Protein AF-A0A146L406-F1 (afdb_monomer)

Structure (mmCIF, N/CA/C/O backbone):
data_AF-A0A146L406-F1
#
_entry.id   AF-A0A146L406-F1
#
loop_
_atom_site.group_PDB
_atom_site.id
_atom_site.type_symbol
_atom_site.label_atom_id
_atom_site.label_alt_id
_atom_site.label_comp_id
_atom_site.label_asym_id
_atom_site.label_entity_id
_atom_site.label_seq_id
_atom_site.pdbx_PDB_ins_code
_atom_site.Cartn_x
_atom_site.Cartn_y
_atom_site.Cartn_z
_atom_site.occupancy
_atom_site.B_iso_or_equiv
_atom_site.auth_seq_id
_atom_site.auth_comp_id
_atom_site.auth_asym_id
_atom_site.auth_atom_id
_atom_site.pdbx_PDB_model_num
ATOM 1 N N . PRO A 1 1 ? 4.832 7.691 20.748 1.00 42.03 1 PRO A N 1
ATOM 2 C CA . PRO A 1 1 ? 4.724 6.222 20.934 1.00 42.03 1 PRO A CA 1
ATOM 3 C C . PRO A 1 1 ? 4.241 5.886 22.355 1.00 42.03 1 PRO A C 1
ATOM 5 O O . PRO A 1 1 ? 4.445 6.715 23.241 1.00 42.03 1 PRO A O 1
ATOM 8 N N . PRO A 1 2 ? 3.633 4.709 22.589 1.00 48.78 2 PRO A N 1
ATOM 9 C CA . PRO A 1 2 ? 2.709 4.491 23.714 1.00 48.78 2 PRO A CA 1
ATOM 10 C C . PRO A 1 2 ? 3.362 4.454 25.105 1.00 48.78 2 PRO A C 1
ATOM 12 O O . PRO A 1 2 ? 2.672 4.413 26.110 1.00 48.78 2 PRO A O 1
ATOM 15 N N . LEU A 1 3 ? 4.696 4.490 25.182 1.00 50.34 3 LEU A N 1
ATOM 16 C CA . LEU A 1 3 ? 5.464 4.405 26.433 1.00 50.34 3 LEU A CA 1
ATOM 17 C C . LEU A 1 3 ? 6.593 5.452 26.515 1.00 50.34 3 LEU A C 1
ATOM 19 O O . LEU A 1 3 ? 7.542 5.302 27.282 1.00 50.34 3 LEU A O 1
ATOM 23 N N . LYS A 1 4 ? 6.547 6.512 25.694 1.00 51.06 4 LYS A N 1
ATOM 24 C CA . LYS A 1 4 ? 7.646 7.489 25.573 1.00 51.06 4 LYS A CA 1
ATOM 25 C C . LYS A 1 4 ? 7.157 8.886 25.954 1.00 51.06 4 LYS A C 1
ATOM 27 O O . LYS A 1 4 ? 6.167 9.354 25.401 1.00 51.06 4 LYS A O 1
ATOM 32 N N . ARG A 1 5 ? 7.884 9.563 26.858 1.00 61.34 5 ARG A N 1
ATOM 33 C CA . ARG A 1 5 ? 7.692 10.995 27.178 1.00 61.34 5 ARG A CA 1
ATOM 34 C C . ARG A 1 5 ? 7.621 11.820 25.887 1.00 61.34 5 ARG A C 1
ATOM 36 O O . ARG A 1 5 ? 8.356 11.510 24.946 1.00 61.34 5 ARG A O 1
ATOM 43 N N . SER A 1 6 ? 6.772 12.851 25.855 1.00 56.81 6 SER A N 1
ATOM 44 C CA . SER A 1 6 ? 6.699 13.787 24.729 1.00 56.81 6 SER A CA 1
ATOM 45 C C . SER A 1 6 ? 8.093 14.357 24.451 1.00 56.81 6 SER A C 1
ATOM 47 O O . SER A 1 6 ? 8.805 14.799 25.352 1.00 56.81 6 SER A O 1
ATOM 49 N N . ARG A 1 7 ? 8.527 14.244 23.199 1.00 67.50 7 ARG A N 1
ATOM 50 C CA . ARG A 1 7 ? 9.813 14.739 22.705 1.00 67.50 7 ARG A CA 1
ATOM 51 C C . ARG A 1 7 ? 9.537 15.643 21.521 1.00 67.50 7 ARG A C 1
ATOM 53 O O . ARG A 1 7 ? 8.529 15.462 20.838 1.00 67.50 7 ARG A O 1
ATOM 60 N N . ASP A 1 8 ? 10.454 16.563 21.255 1.00 78.81 8 ASP A N 1
ATOM 61 C CA . ASP A 1 8 ? 10.399 17.367 20.040 1.00 78.81 8 ASP A CA 1
ATOM 62 C C . ASP A 1 8 ? 10.345 16.473 18.802 1.00 78.81 8 ASP A C 1
ATOM 64 O O . ASP A 1 8 ? 11.068 15.479 18.703 1.00 78.81 8 ASP A O 1
ATOM 68 N N . ILE A 1 9 ? 9.544 16.869 17.810 1.00 77.81 9 ILE A N 1
ATOM 69 C CA . ILE A 1 9 ? 9.365 16.121 16.556 1.00 77.81 9 ILE A CA 1
ATOM 70 C C . ILE A 1 9 ? 10.695 15.845 15.837 1.00 77.81 9 ILE A C 1
ATOM 72 O O . ILE A 1 9 ? 10.861 14.834 15.154 1.00 77.81 9 ILE A O 1
ATOM 76 N N . LYS A 1 10 ? 11.691 16.715 16.049 1.00 81.12 10 LYS A N 1
ATOM 77 C CA . LYS A 1 10 ? 13.053 16.568 15.523 1.00 81.12 10 LYS A CA 1
ATOM 78 C C . LYS A 1 10 ? 13.769 15.329 16.076 1.00 81.12 10 LYS A C 1
ATOM 80 O O . LYS A 1 10 ? 14.562 14.737 15.350 1.00 81.12 10 LYS A O 1
ATOM 85 N N . GLN A 1 11 ? 13.455 14.913 17.304 1.00 84.25 11 GLN A N 1
ATOM 86 C CA . GLN A 1 11 ? 14.075 13.788 18.015 1.00 84.25 11 GLN A CA 1
ATOM 87 C C . GLN A 1 11 ? 13.411 12.427 17.740 1.00 84.25 11 GLN A C 1
ATOM 89 O O . GLN A 1 11 ? 13.848 11.413 18.289 1.00 84.25 11 GLN A O 1
ATOM 94 N N . LEU A 1 12 ? 12.345 12.390 16.936 1.00 84.69 12 LEU A N 1
ATOM 95 C CA . LEU A 1 12 ? 11.681 11.144 16.550 1.00 84.69 12 LEU A CA 1
ATOM 96 C C . LEU A 1 12 ? 12.496 10.376 15.501 1.00 84.69 12 LEU A C 1
ATOM 98 O O . LEU A 1 12 ? 13.158 10.981 14.647 1.00 84.69 12 LEU A O 1
ATOM 102 N N . SER A 1 13 ? 12.418 9.043 15.545 1.00 88.69 13 SER A N 1
ATOM 103 C CA . SER A 1 13 ? 13.005 8.184 14.510 1.00 88.69 13 SER A CA 1
ATOM 104 C C . SER A 1 13 ? 12.306 8.387 13.159 1.00 88.69 13 SER A C 1
ATOM 106 O O . SER A 1 13 ? 11.186 8.897 13.100 1.00 88.69 13 SER A O 1
ATOM 108 N N . GLY A 1 14 ? 12.953 7.976 12.062 1.00 89.25 14 GLY A N 1
ATOM 109 C CA . GLY A 1 14 ? 12.340 8.023 10.728 1.00 89.25 14 GLY A CA 1
ATOM 110 C C . GLY A 1 14 ? 10.986 7.307 10.699 1.00 89.25 14 GLY A C 1
ATOM 111 O O . GLY A 1 14 ? 9.990 7.901 10.299 1.00 89.25 14 GLY A O 1
ATOM 112 N N . GLY A 1 15 ? 10.924 6.083 11.233 1.00 90.25 15 GLY A N 1
ATOM 113 C CA . GLY A 1 15 ? 9.679 5.320 11.295 1.00 90.25 15 GLY A CA 1
ATOM 114 C C . GLY A 1 15 ? 8.614 5.925 12.217 1.00 90.25 15 GLY A C 1
ATOM 115 O O . GLY A 1 15 ? 7.436 5.902 11.875 1.00 90.25 15 GLY A O 1
ATOM 116 N N . GLU A 1 16 ? 9.003 6.533 13.348 1.00 90.19 16 GLU A N 1
ATOM 117 C CA . GLU A 1 16 ? 8.067 7.258 14.227 1.00 90.19 16 GLU A CA 1
ATOM 118 C C . GLU A 1 16 ? 7.439 8.461 13.501 1.00 90.19 16 GLU A C 1
ATOM 120 O O . GLU A 1 16 ? 6.239 8.698 13.636 1.00 90.19 16 GLU A O 1
ATOM 125 N N . LYS A 1 17 ? 8.228 9.199 12.707 1.00 90.69 17 LYS A N 1
ATOM 126 C CA . LYS A 1 17 ? 7.737 10.324 11.893 1.00 90.69 17 LYS A CA 1
ATOM 127 C C . LYS A 1 17 ? 6.766 9.851 10.816 1.00 90.69 17 LYS A C 1
ATOM 129 O O . LYS A 1 17 ? 5.710 10.456 10.656 1.00 90.69 17 LYS A O 1
ATOM 134 N N . THR A 1 18 ? 7.085 8.758 10.127 1.00 92.56 18 THR A N 1
ATOM 135 C CA . THR A 1 18 ? 6.213 8.185 9.094 1.00 92.56 18 THR A CA 1
ATOM 136 C C . THR A 1 18 ? 4.899 7.675 9.668 1.00 92.56 18 THR A C 1
ATOM 138 O O . THR A 1 18 ? 3.844 7.991 9.130 1.00 92.56 18 THR A O 1
ATOM 141 N N . LEU A 1 19 ? 4.928 6.962 10.798 1.00 90.62 19 LEU A N 1
ATOM 142 C CA . LEU A 1 19 ? 3.709 6.517 11.480 1.00 90.62 19 LEU A CA 1
ATOM 143 C C . LEU A 1 19 ? 2.840 7.696 11.936 1.00 90.62 19 LEU A C 1
ATOM 145 O O . LEU A 1 19 ? 1.625 7.658 11.764 1.00 90.62 19 LEU A O 1
ATOM 149 N N . ALA A 1 20 ? 3.451 8.754 12.478 1.00 90.56 20 ALA A N 1
ATOM 150 C CA . ALA A 1 20 ? 2.724 9.961 12.866 1.00 90.56 20 ALA A CA 1
ATOM 151 C C . ALA A 1 20 ? 2.092 10.668 11.654 1.00 90.56 20 ALA A C 1
ATOM 153 O O . ALA A 1 20 ? 0.944 11.101 11.730 1.00 90.56 20 ALA A O 1
ATOM 154 N N . ALA A 1 21 ? 2.809 10.747 10.529 1.00 91.38 21 ALA A N 1
ATOM 155 C CA . ALA A 1 21 ? 2.294 11.325 9.291 1.00 91.38 21 ALA A CA 1
ATOM 156 C C . ALA A 1 21 ? 1.133 10.504 8.708 1.00 91.38 21 ALA A C 1
ATOM 158 O O . ALA A 1 21 ? 0.109 11.077 8.352 1.00 91.38 21 ALA A O 1
ATOM 159 N N . LEU A 1 22 ? 1.252 9.172 8.670 1.00 90.12 22 LEU A N 1
ATOM 160 C CA . LEU A 1 22 ? 0.178 8.282 8.218 1.00 90.12 22 LEU A CA 1
ATOM 161 C C . LEU A 1 22 ? -1.071 8.416 9.095 1.00 90.12 22 LEU A C 1
ATOM 163 O O . LEU A 1 22 ? -2.168 8.591 8.572 1.00 90.12 22 LEU A O 1
ATOM 167 N N . ALA A 1 23 ? -0.906 8.416 10.421 1.00 89.19 23 ALA A N 1
ATOM 168 C CA . ALA A 1 23 ? -2.014 8.632 11.351 1.00 89.19 23 ALA A CA 1
ATOM 169 C C . ALA A 1 23 ? -2.699 9.989 11.121 1.00 89.19 23 ALA A C 1
ATOM 171 O O . ALA A 1 23 ? -3.925 10.085 11.148 1.00 89.19 23 ALA A O 1
ATOM 172 N N . PHE A 1 24 ? -1.918 11.034 10.844 1.00 88.56 24 PHE A N 1
ATOM 173 C CA . PHE A 1 24 ? -2.446 12.356 10.532 1.00 88.56 24 PHE A CA 1
ATOM 174 C C . PHE A 1 24 ? -3.210 12.387 9.198 1.00 88.56 24 PHE A C 1
ATOM 176 O O . PHE A 1 24 ? -4.316 12.921 9.148 1.00 88.56 24 PHE A O 1
ATOM 183 N N . ILE A 1 25 ? -2.680 11.756 8.144 1.00 87.44 25 ILE A N 1
ATOM 184 C CA . ILE A 1 25 ? -3.358 11.621 6.843 1.00 87.44 25 ILE A CA 1
ATOM 185 C C . ILE A 1 25 ? -4.698 10.894 7.011 1.00 87.44 25 ILE A C 1
ATOM 187 O O . ILE A 1 25 ? -5.715 11.363 6.503 1.00 87.44 25 ILE A O 1
ATOM 191 N N . PHE A 1 26 ? -4.730 9.790 7.765 1.00 83.88 26 PHE A N 1
ATOM 192 C CA . PHE A 1 26 ? -5.964 9.038 8.017 1.00 83.88 26 PHE A CA 1
ATOM 193 C C . PHE A 1 26 ? -6.973 9.810 8.874 1.00 83.88 26 PHE A C 1
ATOM 195 O O . PHE A 1 26 ? -8.180 9.700 8.650 1.00 83.88 26 PHE A O 1
ATOM 202 N N . SER A 1 27 ? -6.498 10.636 9.808 1.00 84.75 27 SER A N 1
ATOM 203 C CA . SER A 1 27 ? -7.346 11.542 10.588 1.00 84.75 27 SER A CA 1
ATOM 204 C C . SER A 1 27 ? -8.009 12.602 9.701 1.00 84.75 27 SER A C 1
ATOM 206 O O . SER A 1 27 ? -9.226 12.771 9.751 1.00 84.75 27 SER A O 1
ATOM 208 N N . ILE A 1 28 ? -7.248 13.240 8.802 1.00 81.94 28 ILE A N 1
ATOM 209 C CA . ILE A 1 28 ? -7.798 14.203 7.830 1.00 81.94 28 ILE A CA 1
ATOM 210 C C . ILE A 1 28 ? -8.798 13.525 6.894 1.00 81.94 28 ILE A C 1
ATOM 212 O O . ILE A 1 28 ? -9.888 14.048 6.669 1.00 81.94 28 ILE A O 1
ATOM 216 N N . HIS A 1 29 ? -8.450 12.348 6.376 1.00 78.81 29 HIS A N 1
ATOM 217 C CA . HIS A 1 29 ? -9.332 11.577 5.506 1.00 78.81 29 HIS A CA 1
ATOM 218 C C . HIS A 1 29 ? -10.653 11.194 6.205 1.00 78.81 29 HIS A C 1
ATOM 220 O O . HIS A 1 29 ? -11.689 11.085 5.559 1.00 78.81 29 HIS A O 1
ATOM 226 N N . SER A 1 30 ? -10.647 11.033 7.532 1.00 74.75 30 SER A N 1
ATOM 227 C CA . SER A 1 30 ? -11.871 10.771 8.303 1.00 74.75 30 SER A CA 1
ATOM 228 C C . SER A 1 30 ? -12.78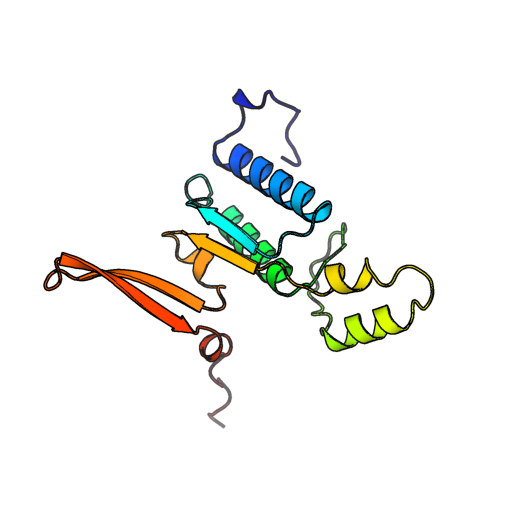8 11.995 8.410 1.00 74.75 30 SER A C 1
ATOM 230 O O . SER A 1 30 ? -13.981 11.833 8.640 1.00 74.75 30 SER A O 1
ATOM 232 N N . TYR A 1 31 ? -12.256 13.208 8.234 1.00 77.69 31 TYR A N 1
ATOM 233 C CA . TYR A 1 31 ? -13.043 14.444 8.194 1.00 77.69 31 TYR A CA 1
ATOM 234 C C . TYR A 1 31 ? -13.536 14.775 6.776 1.00 77.69 31 TYR A C 1
ATOM 236 O O . TYR A 1 31 ? -14.674 15.201 6.595 1.00 77.69 31 TYR A O 1
ATOM 244 N N . HIS A 1 32 ? -12.703 14.531 5.760 1.00 76.00 32 HIS A N 1
ATOM 245 C CA . HIS A 1 32 ? -13.075 14.649 4.351 1.00 76.00 32 HIS A CA 1
ATOM 246 C C . HIS A 1 32 ? -12.788 13.344 3.613 1.00 76.00 32 HIS A C 1
ATOM 248 O O . HIS A 1 32 ? -11.637 13.050 3.283 1.00 76.00 32 HIS A O 1
ATOM 254 N N . ALA A 1 33 ? -13.852 12.593 3.318 1.00 71.81 33 ALA A N 1
ATOM 255 C CA . ALA A 1 33 ? -13.764 11.330 2.600 1.00 71.81 33 ALA A CA 1
ATOM 256 C C . ALA A 1 33 ? -13.202 11.551 1.185 1.00 71.81 33 ALA A C 1
ATOM 258 O O . ALA A 1 33 ? -13.871 12.091 0.303 1.00 71.81 33 ALA A O 1
ATOM 259 N N . THR A 1 34 ? -11.953 11.139 0.969 1.00 79.31 34 THR A N 1
ATOM 260 C CA . THR A 1 34 ? -11.335 11.100 -0.361 1.00 79.31 34 THR A CA 1
ATOM 261 C C . THR A 1 34 ? -11.560 9.730 -1.000 1.00 79.31 34 THR A C 1
ATOM 263 O O . THR A 1 34 ? -11.415 8.716 -0.324 1.00 79.31 34 THR A O 1
ATOM 266 N N . PRO A 1 35 ? -11.864 9.645 -2.303 1.00 80.62 35 PRO A N 1
ATOM 267 C CA . PRO A 1 35 ? -12.157 8.360 -2.941 1.00 80.62 35 PRO A CA 1
ATOM 268 C C . PRO A 1 35 ? -10.947 7.411 -2.980 1.00 80.62 35 PRO A C 1
ATOM 270 O O . PRO A 1 35 ? -11.117 6.195 -2.952 1.00 80.62 35 PRO A O 1
ATOM 273 N N . PHE A 1 36 ? -9.724 7.949 -3.019 1.00 88.38 36 PHE A N 1
ATOM 274 C CA . PHE A 1 36 ? -8.492 7.164 -2.988 1.00 88.38 36 PHE A CA 1
ATOM 275 C C . PHE A 1 36 ? -7.351 7.916 -2.295 1.00 88.38 36 PHE A C 1
ATOM 277 O O . PHE A 1 36 ? -7.395 9.140 -2.138 1.00 88.38 36 PHE A O 1
ATOM 284 N N . VAL A 1 37 ? -6.320 7.175 -1.889 1.00 90.38 37 VAL A N 1
ATOM 285 C CA . VAL A 1 37 ? -5.056 7.691 -1.348 1.00 90.38 37 VAL A CA 1
ATOM 286 C C . VAL A 1 37 ? -3.889 7.011 -2.061 1.00 90.38 37 VAL A C 1
ATOM 288 O O . VAL A 1 37 ? -3.901 5.797 -2.268 1.00 90.38 37 VAL A O 1
ATOM 291 N N . ILE A 1 38 ? -2.871 7.799 -2.416 1.00 93.06 38 ILE A N 1
ATOM 292 C CA . ILE A 1 38 ? -1.621 7.317 -3.013 1.00 93.06 38 ILE A CA 1
ATOM 293 C C . ILE A 1 38 ? -0.507 7.438 -1.974 1.00 93.06 38 ILE A C 1
ATOM 295 O O . ILE A 1 38 ? -0.313 8.511 -1.404 1.00 93.06 38 ILE A O 1
ATOM 299 N N . LEU A 1 39 ? 0.212 6.345 -1.728 1.00 93.06 39 LEU A N 1
ATOM 300 C CA . LEU A 1 39 ? 1.308 6.265 -0.765 1.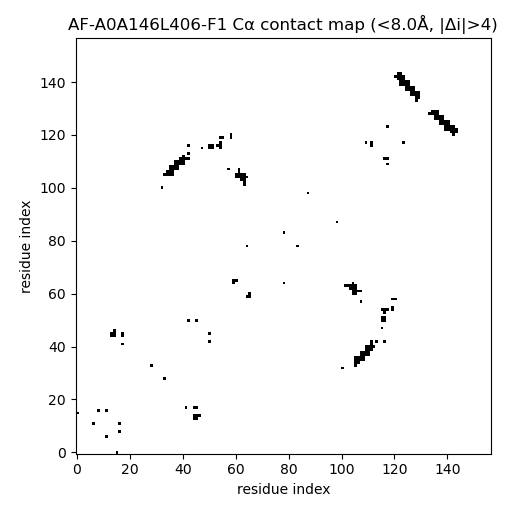00 93.06 39 LEU A CA 1
ATOM 301 C C . LEU A 1 39 ? 2.578 5.802 -1.482 1.00 93.06 39 LEU A C 1
ATOM 303 O O . LEU A 1 39 ? 2.606 4.702 -2.033 1.00 93.06 39 LEU A O 1
ATOM 307 N N . ASP A 1 40 ? 3.613 6.637 -1.458 1.00 93.50 40 ASP A N 1
ATOM 308 C CA . ASP A 1 40 ? 4.899 6.377 -2.110 1.00 93.50 40 ASP A CA 1
ATOM 309 C C . ASP A 1 40 ? 5.989 6.101 -1.069 1.00 93.50 40 ASP A C 1
ATOM 311 O O . ASP A 1 40 ? 6.143 6.875 -0.122 1.00 93.50 40 ASP A O 1
ATOM 315 N N . GLU A 1 41 ? 6.684 4.970 -1.207 1.00 92.00 41 GLU A N 1
ATOM 316 C CA . GLU A 1 41 ? 7.808 4.518 -0.365 1.00 92.00 41 GLU A CA 1
ATOM 317 C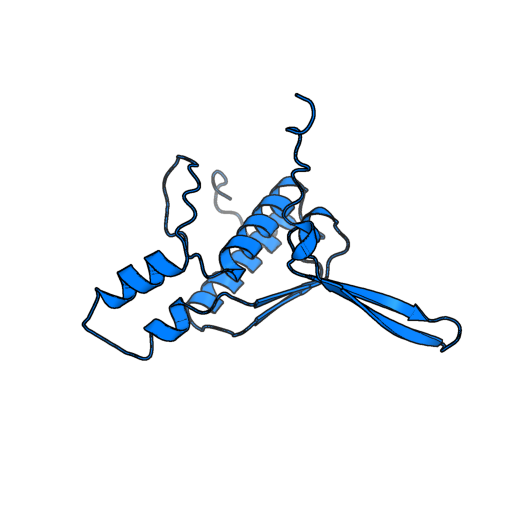 C . GLU A 1 41 ? 7.605 4.676 1.158 1.00 92.00 41 GLU A C 1
ATOM 319 O O . GLU A 1 41 ? 8.550 4.852 1.936 1.00 92.00 41 GLU A O 1
ATOM 324 N N . ILE A 1 42 ? 6.359 4.579 1.634 1.00 91.06 42 ILE A N 1
ATOM 325 C CA . ILE A 1 42 ? 6.028 4.749 3.059 1.00 91.06 42 ILE A CA 1
ATOM 326 C C . ILE A 1 42 ? 6.686 3.695 3.956 1.00 91.06 42 ILE A C 1
ATOM 328 O O . ILE A 1 42 ? 6.787 3.856 5.170 1.00 91.06 42 ILE A O 1
ATOM 332 N N . ASP A 1 43 ? 7.132 2.598 3.364 1.00 91.38 43 ASP A N 1
ATOM 333 C CA . ASP A 1 43 ? 7.779 1.478 4.011 1.00 91.38 43 ASP A CA 1
ATOM 334 C C . ASP A 1 43 ? 9.290 1.658 4.163 1.00 91.38 43 ASP A C 1
ATOM 336 O O . ASP A 1 43 ? 9.884 0.952 4.980 1.00 91.38 43 ASP A O 1
ATOM 340 N N . ALA A 1 44 ? 9.927 2.595 3.450 1.00 91.88 44 ALA A N 1
ATOM 341 C CA . ALA A 1 44 ? 11.375 2.807 3.502 1.00 91.88 44 ALA A CA 1
ATOM 342 C C . ALA A 1 44 ? 11.927 2.994 4.937 1.00 91.88 44 ALA A C 1
ATOM 344 O O . ALA A 1 44 ? 12.872 2.284 5.297 1.00 91.88 44 ALA A O 1
ATOM 345 N N . PRO A 1 45 ? 11.335 3.840 5.808 1.00 91.06 45 PRO A N 1
ATOM 346 C CA . PRO A 1 45 ? 11.833 4.059 7.168 1.00 91.06 45 PRO A CA 1
ATOM 347 C C . PRO A 1 45 ? 11.258 3.086 8.215 1.00 91.06 45 PRO A C 1
ATOM 349 O O . PRO A 1 45 ? 11.495 3.274 9.413 1.00 91.06 45 PRO A O 1
ATOM 352 N N . LEU A 1 46 ? 10.484 2.080 7.794 1.00 91.44 46 LEU A N 1
ATOM 353 C CA . LEU A 1 46 ? 9.776 1.156 8.678 1.00 91.44 46 LEU A CA 1
ATOM 354 C C . LEU A 1 46 ? 10.445 -0.221 8.756 1.00 91.44 46 LEU A C 1
ATOM 356 O O . LEU A 1 46 ? 10.996 -0.744 7.781 1.00 91.44 46 LEU A O 1
ATOM 360 N N . ASP A 1 47 ? 10.356 -0.827 9.937 1.00 91.94 47 ASP A N 1
ATOM 361 C CA . ASP A 1 47 ? 10.751 -2.208 10.200 1.00 91.94 47 ASP A CA 1
ATOM 362 C C . ASP A 1 47 ? 9.639 -3.198 9.805 1.00 91.94 47 ASP A C 1
ATOM 364 O O . ASP A 1 47 ? 8.485 -2.827 9.580 1.00 91.94 47 ASP A O 1
ATOM 368 N N . ARG A 1 48 ? 9.983 -4.491 9.727 1.00 89.94 48 ARG A N 1
ATOM 369 C CA . ARG A 1 48 ? 9.052 -5.555 9.301 1.00 89.94 48 ARG A CA 1
ATOM 370 C C . ARG A 1 48 ? 7.759 -5.575 10.123 1.00 89.94 48 ARG A C 1
ATOM 372 O O . ARG A 1 48 ? 6.682 -5.740 9.556 1.00 89.94 48 ARG A O 1
ATOM 379 N N . THR A 1 49 ? 7.861 -5.371 11.436 1.00 90.69 49 THR A N 1
ATOM 380 C CA . THR A 1 49 ? 6.713 -5.379 12.352 1.00 90.69 49 THR A CA 1
ATOM 381 C C . THR A 1 49 ? 5.742 -4.238 12.055 1.00 90.69 49 THR A C 1
ATOM 383 O O . THR A 1 49 ? 4.539 -4.475 11.959 1.00 90.69 49 THR A O 1
ATOM 386 N N . ASN A 1 50 ? 6.230 -3.003 11.877 1.00 90.25 50 ASN A N 1
ATOM 387 C CA . ASN A 1 50 ? 5.340 -1.880 11.576 1.00 90.25 50 ASN A CA 1
ATOM 388 C C . ASN A 1 50 ? 4.795 -1.935 10.143 1.00 90.25 50 ASN A C 1
ATOM 390 O O . ASN A 1 50 ? 3.648 -1.550 9.936 1.00 90.25 50 ASN A O 1
ATOM 394 N N . ILE A 1 51 ? 5.553 -2.474 9.180 1.00 91.38 51 ILE A N 1
ATOM 395 C CA . ILE A 1 51 ? 5.048 -2.732 7.821 1.00 91.38 51 ILE A CA 1
ATOM 396 C C . ILE A 1 51 ? 3.865 -3.699 7.864 1.00 91.38 51 ILE A C 1
ATOM 398 O O . ILE A 1 51 ? 2.827 -3.399 7.287 1.00 91.38 51 ILE A O 1
ATOM 402 N N . SER A 1 52 ? 3.984 -4.815 8.591 1.00 89.56 52 SER A N 1
ATOM 403 C CA . SER A 1 52 ? 2.886 -5.778 8.740 1.00 89.56 52 SER A CA 1
ATOM 404 C C . SER A 1 52 ? 1.646 -5.136 9.371 1.00 89.56 52 SER A C 1
ATOM 406 O O . SER A 1 52 ? 0.544 -5.321 8.863 1.00 89.56 52 SER A O 1
ATOM 408 N N . ARG A 1 53 ? 1.818 -4.308 10.412 1.00 89.00 53 ARG A N 1
ATOM 409 C CA . ARG A 1 53 ? 0.704 -3.575 11.040 1.00 89.00 53 ARG A CA 1
ATOM 410 C C . ARG A 1 53 ? 0.007 -2.620 10.072 1.00 89.00 53 ARG A C 1
ATOM 412 O O . ARG A 1 53 ? -1.219 -2.572 10.046 1.00 89.00 53 ARG A O 1
ATOM 419 N N . ILE A 1 54 ? 0.771 -1.872 9.276 1.00 90.19 54 ILE A N 1
ATOM 420 C CA . ILE A 1 54 ? 0.211 -0.955 8.275 1.00 90.19 54 ILE A CA 1
ATOM 421 C C . ILE A 1 54 ? -0.474 -1.731 7.150 1.00 90.19 54 ILE A C 1
ATOM 423 O O . ILE A 1 54 ? -1.570 -1.350 6.755 1.00 90.19 54 ILE A O 1
ATOM 427 N N . ALA A 1 55 ? 0.117 -2.826 6.668 1.00 89.81 55 ALA A N 1
ATOM 428 C CA . ALA A 1 55 ? -0.487 -3.676 5.644 1.00 89.81 55 ALA A CA 1
ATOM 429 C C . ALA A 1 55 ? -1.851 -4.218 6.104 1.00 89.81 55 ALA A C 1
ATOM 431 O O . ALA A 1 55 ? -2.840 -4.111 5.376 1.00 89.81 55 ALA A O 1
ATOM 432 N N . SER A 1 56 ? -1.935 -4.714 7.345 1.00 87.88 56 SER A N 1
ATOM 433 C CA . SER A 1 56 ? -3.200 -5.131 7.959 1.00 87.88 56 SER A CA 1
ATOM 434 C C . SER A 1 56 ? -4.193 -3.973 8.071 1.00 87.88 56 SER A C 1
ATOM 436 O O . SER A 1 56 ? -5.342 -4.122 7.665 1.00 87.88 56 SER A O 1
ATOM 438 N N . TYR A 1 57 ? -3.758 -2.804 8.555 1.00 88.19 57 TYR A N 1
ATOM 439 C CA . TYR A 1 57 ? -4.620 -1.624 8.674 1.00 88.19 57 TYR A CA 1
ATOM 440 C C . TYR A 1 57 ? -5.211 -1.196 7.323 1.00 88.19 57 TYR A C 1
ATOM 442 O O . TYR A 1 57 ? -6.419 -1.001 7.210 1.00 88.19 57 TYR A O 1
ATOM 450 N N . ILE A 1 58 ? -4.371 -1.091 6.292 1.00 89.50 58 ILE A N 1
ATOM 451 C CA . ILE A 1 58 ? -4.769 -0.720 4.930 1.00 89.50 58 ILE A CA 1
ATOM 452 C C . ILE A 1 58 ? -5.773 -1.729 4.371 1.00 89.50 58 ILE A C 1
ATOM 454 O O . ILE A 1 58 ? -6.794 -1.325 3.825 1.00 89.50 58 ILE A O 1
ATOM 458 N N . THR A 1 59 ? -5.519 -3.026 4.556 1.00 86.88 59 THR A N 1
ATOM 459 C CA . THR A 1 59 ? -6.394 -4.108 4.074 1.00 86.88 59 THR A CA 1
ATOM 460 C C . THR A 1 59 ? -7.769 -4.079 4.744 1.00 86.88 59 THR A C 1
ATOM 462 O O . THR A 1 59 ? -8.789 -4.304 4.096 1.00 86.88 59 THR A O 1
ATOM 465 N N . THR A 1 60 ? -7.821 -3.797 6.046 1.00 84.19 60 THR A N 1
ATOM 466 C CA . THR A 1 60 ? -9.089 -3.658 6.776 1.00 84.19 60 THR A CA 1
ATOM 467 C C . THR A 1 60 ? -9.833 -2.397 6.339 1.00 84.19 60 THR A C 1
ATOM 469 O O . THR A 1 60 ? -11.032 -2.440 6.059 1.00 84.19 60 THR A O 1
ATOM 472 N N . ARG A 1 61 ? -9.114 -1.275 6.213 1.00 82.94 61 ARG A N 1
ATOM 47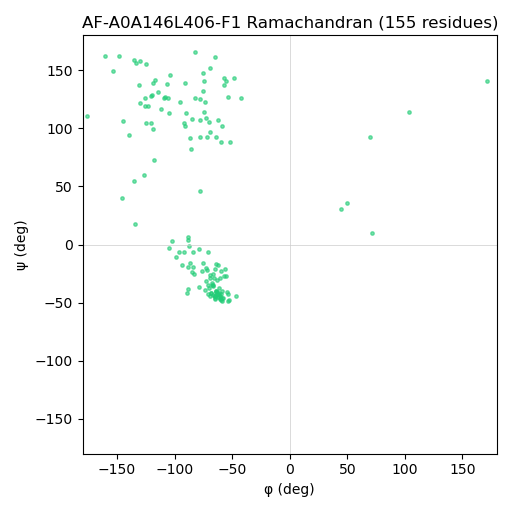3 C CA . ARG A 1 61 ? -9.682 0.022 5.828 1.00 82.94 61 ARG A CA 1
ATOM 474 C C . ARG A 1 61 ? -10.187 0.039 4.383 1.00 82.94 61 ARG A C 1
ATOM 476 O O . ARG A 1 61 ? -11.207 0.675 4.117 1.00 82.94 61 ARG A O 1
ATOM 483 N N . SER A 1 62 ? -9.518 -0.664 3.468 1.00 84.69 62 SER A N 1
ATOM 484 C CA . SER A 1 62 ? -9.923 -0.738 2.059 1.00 84.69 62 SER A CA 1
ATOM 485 C C . SER A 1 62 ? -11.246 -1.465 1.850 1.00 84.69 62 SER A C 1
ATOM 487 O O . SER A 1 62 ? -11.964 -1.177 0.899 1.00 84.69 62 SER A O 1
ATOM 489 N N . ARG A 1 63 ? -11.613 -2.357 2.774 1.00 77.19 63 ARG A N 1
ATOM 490 C CA . ARG A 1 63 ? -12.869 -3.118 2.739 1.00 77.19 63 ARG A CA 1
ATOM 491 C C . ARG A 1 63 ? -14.040 -2.412 3.424 1.00 77.19 63 ARG A C 1
ATOM 493 O O . ARG A 1 63 ? -15.106 -3.003 3.539 1.00 77.19 63 ARG A O 1
ATOM 500 N N . GLY A 1 64 ? -13.852 -1.182 3.910 1.00 68.50 64 GLY A N 1
ATOM 501 C CA . GLY A 1 64 ? -14.907 -0.435 4.606 1.00 68.50 64 GLY A CA 1
ATOM 502 C C . GLY A 1 64 ? -15.247 -0.977 6.001 1.00 68.50 64 GLY A C 1
ATOM 503 O O . GLY A 1 64 ? -16.207 -0.519 6.613 1.00 68.50 64 GLY A O 1
ATOM 504 N N . LEU A 1 65 ? -14.458 -1.913 6.548 1.00 59.50 65 LEU A N 1
ATOM 505 C CA . LEU A 1 65 ? -14.595 -2.325 7.944 1.00 59.50 65 LEU A CA 1
ATOM 506 C C . LEU A 1 65 ? -13.948 -1.268 8.844 1.00 59.50 65 LEU A C 1
ATOM 508 O O . LEU A 1 65 ? -12.752 -1.287 9.132 1.00 59.50 65 LEU A O 1
ATOM 512 N N . LEU A 1 66 ? -14.754 -0.311 9.293 1.00 50.44 66 LEU A N 1
ATOM 513 C CA . LEU A 1 66 ? -14.420 0.512 10.446 1.00 50.44 66 LEU A CA 1
ATOM 514 C C . LEU A 1 66 ? -14.505 -0.356 11.707 1.00 50.44 66 LEU A C 1
ATOM 516 O O . LEU A 1 66 ? -15.594 -0.671 12.178 1.00 50.44 66 LEU A O 1
ATOM 520 N N . GLN A 1 67 ? -13.353 -0.734 12.259 1.00 40.91 67 GLN A N 1
ATOM 521 C CA . GLN A 1 67 ? -13.280 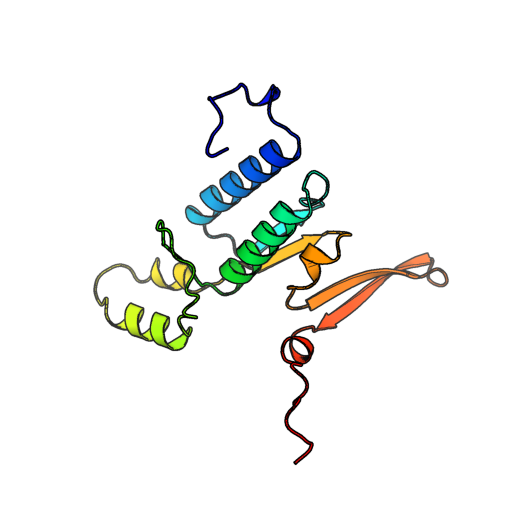-1.289 13.605 1.00 40.91 67 GLN A CA 1
ATOM 522 C C . GLN A 1 67 ? -13.061 -0.147 14.598 1.00 40.91 67 GLN A C 1
ATOM 524 O O . GLN A 1 67 ? -11.956 0.376 14.730 1.00 40.91 67 GLN A O 1
ATOM 529 N N . CYS A 1 68 ? -14.131 0.254 15.282 1.00 32.81 68 CYS A N 1
ATOM 530 C CA . CYS A 1 68 ? -14.031 1.027 16.513 1.00 32.81 68 CYS A CA 1
ATOM 531 C C . CYS A 1 68 ? -13.882 0.041 17.671 1.00 32.81 68 CYS A C 1
ATOM 533 O O . CYS A 1 68 ? -14.890 -0.422 18.197 1.00 32.81 68 CYS A O 1
ATOM 535 N N . CYS A 1 69 ? -12.653 -0.297 18.059 1.00 32.09 69 CYS A N 1
ATOM 536 C CA . CYS A 1 69 ? -12.404 -0.899 19.368 1.00 32.09 69 CYS A CA 1
ATOM 537 C C . CYS A 1 69 ? -11.052 -0.401 19.895 1.00 32.09 69 CYS A C 1
ATOM 539 O O . CYS A 1 69 ? -10.001 -0.822 19.413 1.00 32.09 69 CYS A O 1
ATOM 541 N N . GLU A 1 70 ?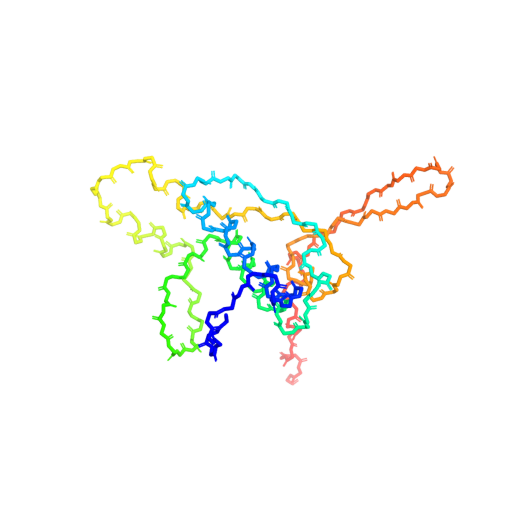 -11.081 0.495 20.879 1.00 44.81 70 GLU A N 1
ATOM 542 C CA . GLU A 1 70 ? -10.151 0.366 21.998 1.00 44.81 70 GLU A CA 1
ATOM 543 C C . GLU A 1 70 ? -10.712 -0.793 22.829 1.00 44.81 70 GLU A C 1
ATOM 545 O O . GLU A 1 70 ? -11.873 -0.719 23.215 1.00 44.81 70 GLU A O 1
ATOM 550 N N . ASP A 1 71 ? -9.983 -1.911 22.911 1.00 37.00 71 ASP A N 1
ATOM 551 C CA . ASP A 1 71 ? -9.837 -2.762 24.104 1.00 37.00 71 ASP A CA 1
ATOM 552 C C . ASP A 1 71 ? -9.098 -4.069 23.758 1.00 37.00 71 ASP A C 1
ATOM 554 O O . ASP A 1 71 ? -9.248 -4.659 22.682 1.00 37.00 71 ASP A O 1
ATOM 558 N N . ASP A 1 72 ? -8.239 -4.472 24.690 1.00 45.94 72 ASP A N 1
ATOM 559 C CA . ASP A 1 72 ? -7.366 -5.639 24.657 1.00 45.94 72 ASP A CA 1
ATOM 560 C C . ASP A 1 72 ? -8.171 -6.952 24.632 1.00 45.94 72 ASP A C 1
ATOM 562 O O . ASP A 1 72 ? -8.528 -7.466 25.681 1.00 45.94 72 ASP A O 1
ATOM 566 N N . ASP A 1 73 ? -8.468 -7.498 23.448 1.00 35.59 73 ASP A N 1
ATOM 567 C CA . ASP A 1 73 ? -8.514 -8.948 23.187 1.00 35.59 73 ASP A CA 1
ATOM 568 C C . ASP A 1 73 ? -8.796 -9.218 21.699 1.00 35.59 73 ASP A C 1
ATOM 570 O O . ASP A 1 73 ? -9.874 -8.965 21.157 1.00 35.59 73 ASP A O 1
ATOM 574 N N . ALA A 1 74 ? -7.791 -9.740 20.995 1.00 39.59 74 ALA A N 1
ATOM 575 C CA . ALA A 1 74 ? -7.873 -10.046 19.574 1.00 39.59 74 ALA A CA 1
ATOM 576 C C . ALA A 1 74 ? -8.769 -11.271 19.316 1.00 39.59 74 ALA A C 1
ATOM 578 O O . ALA A 1 74 ? -8.296 -12.405 19.265 1.00 39.59 74 ALA A O 1
ATOM 579 N N . SER A 1 75 ? -10.058 -11.034 19.071 1.00 37.16 75 SER A N 1
ATOM 580 C CA . SER A 1 75 ? -10.925 -11.967 18.349 1.00 37.16 75 SER A CA 1
ATOM 581 C C . SER A 1 75 ? -11.485 -11.279 17.101 1.00 37.16 75 SER A C 1
ATOM 583 O O . SER A 1 75 ? -12.350 -10.409 17.158 1.00 37.16 75 SER A O 1
ATOM 585 N N . TYR A 1 76 ? -10.933 -11.636 15.938 1.00 37.81 76 TYR A N 1
ATOM 586 C CA . TYR A 1 76 ? -11.426 -11.180 14.641 1.00 37.81 76 TYR A CA 1
ATOM 587 C C . TYR A 1 76 ? -12.790 -11.821 14.379 1.00 37.81 76 TYR A C 1
ATOM 589 O O . TYR A 1 76 ? -12.870 -12.952 13.906 1.00 37.81 76 TYR A O 1
ATOM 597 N N . THR A 1 77 ? -13.873 -11.108 14.669 1.00 38.38 77 THR A N 1
ATOM 598 C CA . THR A 1 77 ? -15.160 -11.390 14.033 1.00 38.38 77 THR A CA 1
ATOM 599 C C . THR A 1 77 ? -15.250 -10.507 12.800 1.00 38.38 77 THR A C 1
ATOM 601 O O . THR A 1 77 ? -15.423 -9.294 12.888 1.00 38.38 77 THR A O 1
ATOM 604 N N . THR A 1 78 ? -15.067 -11.113 11.628 1.00 42.25 78 THR A N 1
ATOM 605 C CA . THR A 1 78 ? -15.394 -10.490 10.346 1.00 42.25 78 THR A CA 1
ATOM 606 C C . THR A 1 78 ? -16.880 -10.157 10.376 1.00 42.25 78 THR A C 1
ATOM 608 O O . THR A 1 78 ? -17.715 -11.049 10.245 1.00 42.25 78 THR A O 1
ATOM 611 N N . ILE A 1 79 ? -17.225 -8.891 10.611 1.00 49.12 79 ILE A N 1
ATOM 612 C CA . ILE A 1 79 ? -18.604 -8.456 10.431 1.00 49.12 79 ILE A CA 1
ATOM 613 C C . ILE A 1 79 ? -18.834 -8.422 8.927 1.00 49.12 79 ILE A C 1
ATOM 615 O O . ILE A 1 79 ? -18.251 -7.610 8.210 1.00 49.12 79 ILE A O 1
ATOM 619 N N . ASP A 1 80 ? -19.630 -9.378 8.469 1.00 50.44 80 ASP A N 1
ATOM 620 C CA . ASP A 1 80 ? -20.006 -9.532 7.075 1.00 50.44 80 ASP A CA 1
ATOM 621 C C . ASP A 1 80 ? -20.672 -8.237 6.581 1.00 50.44 80 ASP A C 1
ATOM 623 O O . ASP A 1 80 ? -21.485 -7.634 7.292 1.00 50.44 80 ASP A O 1
ATOM 627 N N . SER A 1 81 ? -20.326 -7.780 5.375 1.00 51.81 81 SER A N 1
ATOM 628 C CA . SER A 1 81 ? -20.811 -6.504 4.819 1.00 51.81 81 SER A CA 1
ATOM 629 C C . SER A 1 81 ? -22.345 -6.440 4.770 1.00 51.81 81 SER A C 1
ATOM 631 O O . SER A 1 81 ? -22.935 -5.367 4.894 1.00 51.81 81 SER A O 1
ATOM 633 N N . SER A 1 82 ? -22.988 -7.607 4.673 1.00 52.47 82 SER A N 1
ATOM 634 C CA . SER A 1 82 ? -24.436 -7.803 4.750 1.00 52.47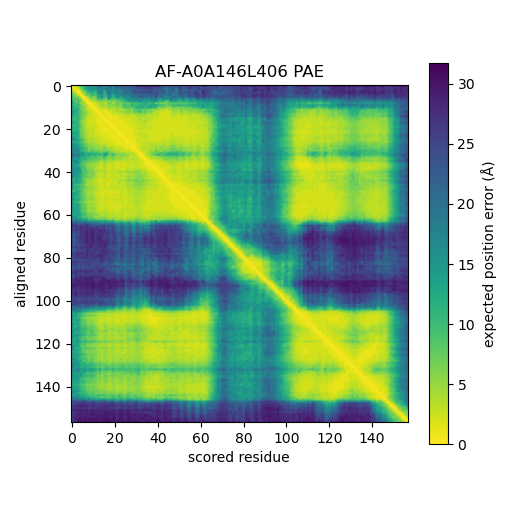 82 SER A CA 1
ATOM 635 C C . SER A 1 82 ? -25.022 -7.435 6.121 1.00 52.47 82 SER A C 1
ATOM 637 O O . SER A 1 82 ? -26.066 -6.787 6.180 1.00 52.47 82 SER A O 1
ATOM 639 N N . LEU A 1 83 ? -24.340 -7.769 7.223 1.00 62.16 83 LEU A N 1
ATOM 640 C CA . LEU A 1 83 ? -24.787 -7.474 8.586 1.00 62.16 83 LEU A CA 1
ATOM 641 C C . LEU A 1 83 ? -24.633 -5.984 8.911 1.00 62.16 83 LEU A C 1
ATOM 643 O O . LEU A 1 83 ? -25.532 -5.402 9.515 1.00 62.16 83 LEU A O 1
ATOM 647 N N . LEU A 1 84 ? -23.543 -5.338 8.471 1.00 60.53 84 LEU A N 1
ATOM 648 C CA . LEU A 1 84 ? -23.400 -3.881 8.617 1.00 60.53 84 LEU A CA 1
ATOM 649 C C . LEU A 1 84 ? -24.490 -3.133 7.852 1.00 60.53 84 LEU A C 1
ATOM 651 O O . LEU A 1 84 ? -25.090 -2.205 8.393 1.00 60.53 84 LEU A O 1
ATOM 655 N N . GLN A 1 85 ? -24.796 -3.571 6.630 1.00 53.59 85 GLN A N 1
ATOM 656 C CA . GLN A 1 85 ? -25.883 -2.998 5.843 1.00 53.59 85 GLN A CA 1
ATOM 657 C C . GLN A 1 85 ? -27.239 -3.182 6.544 1.00 53.59 85 GLN A C 1
ATOM 659 O O . GLN A 1 85 ? -28.056 -2.264 6.568 1.00 53.59 85 GLN A O 1
ATOM 664 N N . GLN A 1 86 ? -27.451 -4.321 7.208 1.00 59.94 86 GLN A N 1
ATOM 665 C CA . GLN A 1 86 ? -28.663 -4.604 7.981 1.00 59.94 86 GLN A CA 1
ATOM 666 C C . GLN A 1 86 ? -28.768 -3.766 9.272 1.00 59.94 86 GLN A C 1
ATOM 668 O O . GLN A 1 86 ? -29.854 -3.291 9.608 1.00 59.94 86 GLN A O 1
ATOM 673 N N . ILE A 1 87 ? -27.650 -3.523 9.969 1.00 61.03 87 ILE A N 1
ATOM 674 C CA . ILE A 1 87 ? -27.585 -2.661 11.164 1.00 61.03 87 ILE A CA 1
ATOM 675 C C . ILE A 1 87 ? -27.828 -1.190 10.785 1.00 61.03 87 ILE A C 1
ATOM 677 O O 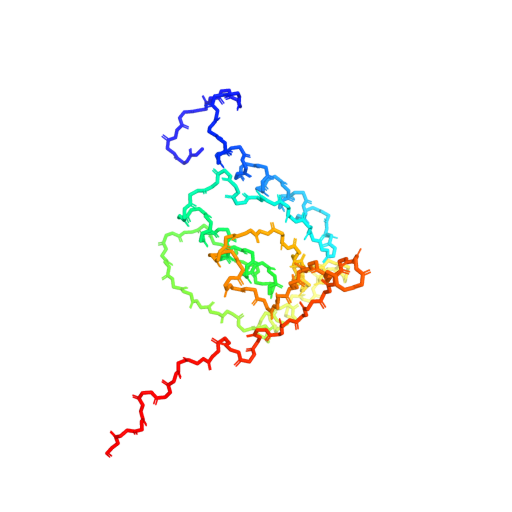. ILE A 1 87 ? -28.611 -0.509 11.450 1.00 61.03 87 ILE A O 1
ATOM 681 N N . LEU A 1 88 ? -27.250 -0.711 9.680 1.00 56.16 88 LEU A N 1
ATOM 682 C CA . LEU A 1 88 ? -27.426 0.662 9.175 1.00 56.16 88 LEU A CA 1
ATOM 683 C C . LEU A 1 88 ? -28.839 0.942 8.639 1.00 56.16 88 LEU A C 1
ATOM 685 O O . LEU A 1 88 ? -29.306 2.087 8.674 1.00 56.16 88 LEU A O 1
ATOM 689 N N . GLN A 1 89 ? -29.545 -0.097 8.186 1.00 53.88 89 GLN A N 1
ATOM 690 C CA . GLN A 1 89 ? -30.949 -0.003 7.786 1.00 53.88 89 GLN A CA 1
ATOM 691 C C . GLN A 1 89 ? -31.895 0.157 8.993 1.00 53.88 89 GLN A C 1
ATOM 693 O O . GLN A 1 89 ? -33.024 0.623 8.829 1.00 53.88 89 GLN A O 1
ATOM 698 N N . SER A 1 90 ? -31.448 -0.209 10.202 1.00 56.03 90 SER A N 1
ATOM 699 C CA . SER A 1 90 ? -32.249 -0.131 11.433 1.00 56.03 90 SER A CA 1
ATOM 700 C C . SER A 1 90 ? -32.214 1.245 12.116 1.00 56.03 90 SER A C 1
ATOM 702 O O . SER A 1 90 ? -33.161 1.607 12.814 1.00 56.03 90 SER A O 1
ATOM 704 N N . THR A 1 91 ? -31.177 2.059 11.880 1.00 55.03 91 THR A N 1
ATOM 705 C CA . THR A 1 91 ? -31.069 3.432 12.399 1.00 55.03 91 THR A CA 1
ATOM 706 C C . THR A 1 91 ? -31.777 4.397 11.448 1.00 55.03 91 THR A C 1
ATOM 708 O O . THR A 1 91 ? -31.181 4.977 10.544 1.00 55.03 91 THR A O 1
ATOM 711 N N . LYS A 1 92 ? -33.101 4.510 11.583 1.00 50.03 92 LYS A N 1
ATOM 712 C CA . LYS A 1 92 ? -33.968 5.149 10.580 1.00 50.03 92 LYS A CA 1
ATOM 713 C C . LYS A 1 92 ? -33.981 6.682 10.581 1.00 50.03 92 LYS A C 1
ATOM 715 O O . LYS A 1 92 ? -34.570 7.251 9.673 1.00 50.03 92 LYS A O 1
ATOM 720 N N . ASP A 1 93 ? -33.303 7.357 11.500 1.00 53.41 93 ASP A N 1
ATOM 721 C CA . ASP A 1 93 ? -33.481 8.801 11.644 1.00 53.41 93 ASP A CA 1
ATOM 722 C C . ASP A 1 93 ? -32.157 9.564 11.554 1.00 53.41 93 ASP A C 1
ATOM 724 O O . ASP A 1 93 ? -31.291 9.433 12.417 1.00 53.41 93 ASP A O 1
ATOM 728 N N . SER A 1 94 ? -32.090 10.437 10.544 1.00 51.16 94 SER A N 1
ATOM 729 C CA . SER A 1 94 ? -31.133 11.538 10.315 1.00 51.16 94 SER A CA 1
ATOM 730 C C . SER A 1 94 ? -30.036 11.284 9.261 1.00 51.16 94 SER A C 1
ATOM 732 O O . SER A 1 94 ? -29.141 10.461 9.427 1.00 51.16 94 SER A O 1
ATOM 734 N N . ASP A 1 95 ? -30.150 12.071 8.185 1.00 50.12 95 ASP A N 1
ATOM 735 C CA . ASP A 1 95 ? -29.158 12.488 7.183 1.00 50.12 95 ASP A CA 1
ATOM 736 C C . ASP A 1 95 ? -28.599 11.448 6.186 1.00 50.12 95 ASP A C 1
ATOM 738 O O . ASP A 1 95 ? -27.561 10.814 6.373 1.00 50.12 95 ASP A O 1
ATOM 742 N N . ASP A 1 96 ? -29.274 11.389 5.034 1.00 50.62 96 ASP A N 1
ATOM 743 C CA . ASP A 1 96 ? -29.017 10.573 3.832 1.00 50.62 96 ASP A CA 1
ATOM 744 C C . ASP A 1 96 ? -27.609 10.759 3.212 1.00 50.62 96 ASP A C 1
ATOM 746 O O . ASP A 1 96 ? -27.089 9.879 2.535 1.00 50.62 96 ASP A O 1
ATOM 750 N N . ILE A 1 97 ? -26.932 11.879 3.491 1.00 49.81 97 ILE A N 1
ATOM 751 C CA . ILE A 1 97 ? -25.616 12.219 2.909 1.00 49.81 97 ILE A CA 1
ATOM 752 C C . ILE A 1 97 ? -24.453 11.553 3.675 1.00 49.81 97 ILE A C 1
ATOM 754 O O . ILE A 1 97 ? -23.392 11.282 3.108 1.00 49.81 97 ILE A O 1
ATOM 758 N N . THR A 1 98 ? -24.646 11.242 4.958 1.00 49.62 98 THR A N 1
ATOM 759 C CA . THR A 1 98 ? -23.585 10.717 5.838 1.00 49.62 98 THR A CA 1
ATOM 760 C C . THR A 1 98 ? -23.481 9.187 5.776 1.00 49.62 98 THR A C 1
ATOM 762 O O . THR A 1 98 ? -22.452 8.615 6.130 1.00 49.62 98 THR A O 1
ATOM 765 N N . LYS A 1 99 ? -24.534 8.501 5.307 1.00 47.09 99 LYS A N 1
ATOM 766 C CA . LYS A 1 99 ? -24.594 7.030 5.251 1.00 47.09 99 LYS A CA 1
ATOM 767 C C . LYS A 1 99 ? -23.818 6.430 4.077 1.00 47.09 99 LYS A C 1
ATOM 769 O O . LYS A 1 99 ? -23.179 5.395 4.247 1.00 47.09 99 LYS A O 1
ATOM 774 N N . ASP A 1 100 ? -23.827 7.093 2.924 1.00 48.84 100 ASP A N 1
ATOM 775 C CA . ASP A 1 100 ? -23.166 6.598 1.708 1.00 48.84 100 ASP A CA 1
ATOM 776 C C . ASP A 1 100 ? -21.630 6.663 1.834 1.00 48.84 100 ASP A C 1
ATOM 778 O O . ASP A 1 100 ? -20.899 5.757 1.443 1.00 48.84 100 ASP A O 1
ATOM 782 N N . SER A 1 101 ? -21.124 7.684 2.528 1.00 49.84 101 SER A N 1
ATOM 783 C CA . SER A 1 101 ? -19.690 7.871 2.786 1.00 49.84 101 SER A CA 1
ATOM 784 C C . SER A 1 101 ? -19.114 6.931 3.859 1.00 49.84 101 SER A C 1
ATOM 786 O O . SER A 1 101 ? -17.899 6.749 3.904 1.00 49.84 101 SER A O 1
ATOM 788 N N . MET A 1 102 ? -19.951 6.286 4.685 1.00 48.59 102 MET A N 1
ATOM 789 C CA . MET A 1 102 ? -19.506 5.264 5.649 1.00 48.59 102 MET A CA 1
ATOM 790 C C . MET A 1 102 ? -19.367 3.860 5.046 1.00 48.59 102 MET A C 1
ATOM 792 O O . MET A 1 102 ? -18.679 3.023 5.629 1.00 48.59 102 MET A O 1
ATOM 796 N N . LEU A 1 103 ? -20.007 3.593 3.904 1.00 52.25 103 LEU A N 1
ATOM 797 C CA . LEU A 1 103 ? -20.010 2.273 3.260 1.00 52.25 103 LEU A CA 1
ATOM 798 C C . LEU A 1 103 ? -18.913 2.109 2.201 1.00 52.25 103 LEU A C 1
ATOM 800 O O . LEU A 1 103 ? -18.574 0.984 1.834 1.00 52.25 103 LEU A O 1
ATOM 804 N N . HIS A 1 104 ? -18.333 3.209 1.721 1.00 59.94 104 HIS A N 1
ATOM 805 C CA . HIS A 1 104 ? -17.271 3.161 0.726 1.00 59.94 104 HIS A CA 1
ATOM 806 C C . HIS A 1 104 ? -15.905 2.955 1.390 1.00 59.94 104 HIS A C 1
ATOM 808 O O . HIS A 1 104 ? -15.350 3.846 2.032 1.00 59.94 104 HIS A O 1
ATOM 814 N N . GLY A 1 105 ? -15.352 1.752 1.221 1.00 68.06 105 GLY A N 1
ATOM 815 C CA . GLY A 1 105 ? -13.970 1.456 1.582 1.00 68.06 105 GLY A CA 1
ATOM 816 C C . GLY A 1 105 ? -12.986 2.392 0.871 1.00 68.06 105 GLY A C 1
ATOM 817 O O . GLY A 1 105 ? -13.187 2.770 -0.283 1.00 68.06 105 GLY A O 1
ATOM 818 N N . LEU A 1 106 ? -11.920 2.782 1.571 1.00 82.19 106 LEU A N 1
ATOM 819 C CA . LEU A 1 106 ? -10.905 3.681 1.021 1.00 82.19 106 LEU A CA 1
ATOM 820 C C . LEU A 1 106 ? -10.032 2.939 0.004 1.0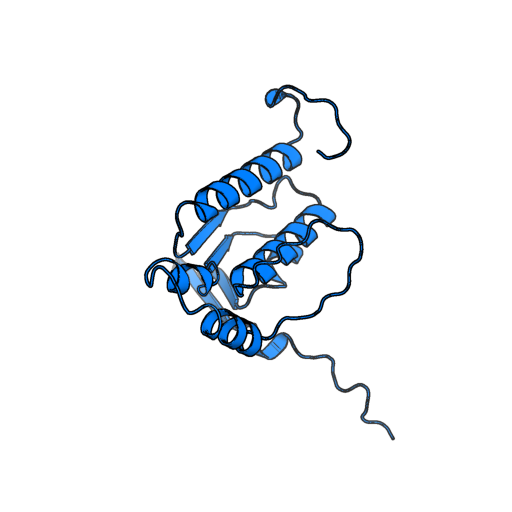0 82.19 106 LEU A C 1
ATOM 822 O O . LEU A 1 106 ? -9.374 1.962 0.355 1.00 82.19 106 LEU A O 1
ATOM 826 N N . GLN A 1 107 ? -9.952 3.419 -1.237 1.00 89.25 107 GLN A N 1
ATOM 827 C CA . GLN A 1 107 ? -9.022 2.840 -2.203 1.00 89.25 107 GLN A CA 1
ATOM 828 C C . GLN A 1 107 ? -7.582 3.284 -1.908 1.00 89.25 107 GLN A C 1
ATOM 830 O O . GLN A 1 107 ? -7.297 4.472 -1.750 1.00 89.25 107 GLN A O 1
ATOM 835 N N . PHE A 1 108 ? -6.655 2.328 -1.888 1.00 91.75 108 PHE A N 1
ATOM 836 C CA . PHE A 1 108 ? -5.231 2.589 -1.699 1.00 91.75 108 PHE A CA 1
ATOM 837 C C . PHE A 1 108 ? -4.441 2.226 -2.953 1.00 91.75 108 PHE A C 1
ATOM 839 O O . PHE A 1 108 ? -4.564 1.119 -3.472 1.00 91.75 108 PHE A O 1
ATOM 846 N N . ILE A 1 109 ? -3.588 3.146 -3.396 1.00 94.81 109 ILE A N 1
ATOM 847 C CA . ILE A 1 109 ? -2.546 2.897 -4.394 1.00 94.81 109 ILE A CA 1
ATOM 848 C C . ILE A 1 109 ? -1.212 3.017 -3.668 1.00 94.81 109 ILE A C 1
ATOM 850 O O . ILE A 1 109 ? -0.883 4.076 -3.135 1.00 94.81 109 ILE A O 1
ATOM 854 N N . ILE A 1 110 ? -0.458 1.924 -3.612 1.00 94.38 110 ILE A N 1
ATOM 855 C CA . ILE A 1 110 ? 0.781 1.853 -2.840 1.00 94.38 110 ILE A CA 1
ATOM 856 C C . ILE A 1 110 ? 1.932 1.534 -3.777 1.00 94.38 110 ILE A C 1
ATOM 858 O O . ILE A 1 110 ? 1.884 0.551 -4.515 1.00 94.38 110 ILE A O 1
ATOM 862 N N . ILE A 1 111 ? 2.976 2.353 -3.708 1.00 94.75 111 ILE A N 1
ATOM 863 C CA . ILE A 1 111 ? 4.237 2.138 -4.406 1.00 94.75 111 ILE A CA 1
ATOM 864 C C . ILE A 1 111 ? 5.246 1.675 -3.359 1.00 94.75 111 ILE A C 1
ATOM 866 O O . ILE A 1 111 ? 5.573 2.403 -2.423 1.00 94.75 111 ILE A O 1
ATOM 870 N N . SER A 1 112 ? 5.690 0.427 -3.478 1.00 93.56 112 SER A N 1
ATOM 871 C CA . SER A 1 112 ? 6.643 -0.175 -2.548 1.00 93.56 112 SER A CA 1
ATOM 872 C C . SER A 1 112 ? 7.438 -1.283 -3.222 1.00 93.56 112 SER A C 1
ATOM 874 O O . SER A 1 112 ? 6.953 -1.983 -4.111 1.00 93.56 112 SER A O 1
ATOM 876 N N . LEU A 1 113 ? 8.672 -1.447 -2.752 1.00 91.31 113 LEU A N 1
ATOM 877 C CA . LEU A 1 113 ? 9.568 -2.531 -3.145 1.00 91.31 113 LEU A CA 1
ATOM 878 C C . LEU A 1 113 ? 9.534 -3.716 -2.161 1.00 91.31 113 LEU A C 1
ATOM 880 O O . LEU A 1 113 ? 10.162 -4.740 -2.431 1.00 91.31 113 LEU A O 1
ATOM 884 N N . LYS A 1 114 ? 8.826 -3.610 -1.026 1.00 90.44 114 LYS A N 1
ATOM 885 C CA . LYS A 1 114 ? 8.788 -4.644 0.020 1.00 90.44 114 LYS A CA 1
ATOM 886 C C . LYS A 1 114 ? 7.586 -5.574 -0.134 1.00 90.44 114 LYS A C 1
ATOM 888 O O . LYS A 1 114 ? 6.433 -5.157 -0.050 1.00 90.44 114 LYS A O 1
ATOM 893 N N . ASP A 1 115 ? 7.894 -6.861 -0.245 1.00 88.88 115 ASP A N 1
ATOM 894 C CA . ASP A 1 115 ? 6.960 -7.993 -0.308 1.00 88.88 115 ASP A CA 1
ATOM 895 C C . ASP A 1 115 ? 5.852 -7.960 0.743 1.00 88.88 115 ASP A C 1
ATOM 897 O O . ASP A 1 115 ? 4.683 -8.150 0.418 1.00 88.88 115 ASP A O 1
ATOM 901 N N . LEU A 1 116 ? 6.201 -7.653 1.990 1.00 86.38 116 LEU A N 1
ATOM 902 C CA . LEU A 1 116 ? 5.263 -7.620 3.111 1.00 86.38 116 LEU A CA 1
ATOM 903 C C . LEU A 1 116 ? 4.109 -6.623 2.936 1.00 86.38 116 LEU A C 1
ATOM 905 O O . LEU A 1 116 ? 3.082 -6.781 3.597 1.00 86.38 116 LEU A O 1
ATOM 909 N N . LEU A 1 117 ? 4.278 -5.594 2.101 1.00 86.38 117 LEU A N 1
ATOM 910 C CA . LEU A 1 117 ? 3.261 -4.567 1.903 1.00 86.38 117 LEU A CA 1
ATOM 911 C C . LEU A 1 117 ? 2.292 -4.936 0.776 1.00 86.38 117 LEU A C 1
ATOM 913 O O . LEU A 1 117 ? 1.086 -4.769 0.935 1.00 86.38 117 LEU A O 1
ATOM 917 N N . TYR A 1 118 ? 2.800 -5.478 -0.335 1.00 89.56 118 TYR A N 1
ATOM 918 C CA . TYR A 1 118 ? 1.971 -5.847 -1.486 1.00 89.56 118 TYR A CA 1
ATOM 919 C C . TYR A 1 118 ? 1.471 -7.300 -1.464 1.00 89.56 118 TYR A C 1
ATOM 921 O O . TYR A 1 118 ? 0.634 -7.662 -2.285 1.00 89.56 118 TYR A O 1
ATOM 929 N N . SER A 1 119 ? 1.907 -8.131 -0.510 1.00 87.38 119 SER A N 1
ATOM 930 C CA . SER A 1 119 ? 1.409 -9.508 -0.345 1.00 87.38 119 SER A CA 1
ATOM 931 C C . SER A 1 119 ? -0.073 -9.602 0.034 1.00 87.38 119 SER A C 1
ATOM 933 O O . SER A 1 119 ? -0.690 -10.642 -0.177 1.00 87.38 119 SER A O 1
ATOM 935 N N . HIS A 1 120 ? -0.647 -8.527 0.579 1.00 82.88 120 HIS A N 1
ATOM 936 C CA . HIS A 1 120 ? -2.059 -8.441 0.964 1.00 82.88 120 HIS A CA 1
ATOM 937 C C . HIS A 1 120 ? -2.907 -7.647 -0.042 1.00 82.88 120 HIS A C 1
ATOM 939 O O . HIS A 1 120 ? -4.092 -7.418 0.204 1.00 82.88 120 HIS A O 1
ATOM 945 N N . ALA A 1 121 ? -2.307 -7.187 -1.144 1.00 91.25 121 ALA A N 1
ATOM 946 C CA . ALA A 1 121 ? -2.995 -6.376 -2.137 1.00 91.25 121 ALA A CA 1
ATOM 947 C C . ALA A 1 121 ? -4.048 -7.192 -2.903 1.00 91.25 121 ALA A C 1
ATOM 949 O O . ALA A 1 121 ? -3.905 -8.397 -3.102 1.00 91.25 121 ALA A O 1
ATOM 950 N N . ASP A 1 122 ? -5.092 -6.515 -3.380 1.00 91.56 122 ASP A N 1
ATOM 951 C CA . ASP A 1 122 ? -6.101 -7.135 -4.247 1.00 91.56 122 ASP A CA 1
ATOM 952 C C . ASP A 1 122 ? -5.591 -7.324 -5.686 1.00 91.56 122 ASP A C 1
ATOM 954 O O . ASP A 1 122 ? -6.053 -8.206 -6.403 1.00 91.56 122 ASP A O 1
ATOM 958 N N . GLY A 1 123 ? -4.592 -6.543 -6.098 1.00 93.62 123 GLY A N 1
ATOM 959 C CA . GLY A 1 123 ? -3.933 -6.670 -7.391 1.00 93.62 123 GLY A CA 1
ATOM 960 C C . GLY A 1 123 ? -2.564 -5.997 -7.398 1.00 93.62 123 GLY A C 1
ATOM 961 O O . GLY A 1 123 ? -2.261 -5.159 -6.547 1.00 93.62 123 GLY A O 1
ATOM 962 N N . LEU A 1 124 ? -1.735 -6.364 -8.371 1.00 96.19 124 LEU A N 1
ATOM 963 C CA . LEU A 1 124 ? -0.406 -5.799 -8.588 1.00 96.19 124 LEU A CA 1
ATOM 964 C C . LEU A 1 124 ? -0.335 -5.100 -9.937 1.00 96.19 124 LEU A C 1
ATOM 966 O O . LEU A 1 124 ? -0.848 -5.591 -10.941 1.00 96.19 124 LEU A O 1
ATOM 970 N N . ILE A 1 125 ? 0.377 -3.978 -9.956 1.00 97.00 125 ILE A N 1
ATOM 971 C CA . ILE A 1 125 ? 0.742 -3.256 -11.170 1.00 97.00 125 ILE A CA 1
ATOM 972 C C . ILE A 1 125 ? 2.268 -3.237 -11.233 1.00 97.00 125 ILE A C 1
ATOM 974 O O . ILE A 1 125 ? 2.928 -2.458 -10.553 1.00 97.00 125 ILE A O 1
ATOM 978 N N . GLY A 1 126 ? 2.833 -4.139 -12.028 1.00 96.25 126 GLY A N 1
ATOM 979 C CA . GLY A 1 126 ? 4.258 -4.196 -12.310 1.00 96.25 126 GLY A CA 1
ATOM 980 C C . GLY A 1 126 ? 4.627 -3.212 -13.413 1.00 96.25 126 GLY A C 1
ATOM 981 O O . GLY A 1 126 ? 4.069 -3.261 -14.507 1.00 96.25 126 GLY A O 1
ATOM 982 N N . ILE A 1 127 ? 5.595 -2.341 -13.147 1.00 96.06 127 ILE A N 1
ATOM 983 C CA . ILE A 1 127 ? 6.176 -1.445 -14.150 1.00 96.06 127 ILE A CA 1
ATOM 984 C C . ILE A 1 127 ? 7.559 -1.982 -14.505 1.00 96.06 127 ILE A C 1
ATOM 986 O O . ILE A 1 127 ? 8.390 -2.199 -13.625 1.00 96.06 127 ILE A O 1
ATOM 990 N N . TYR A 1 128 ? 7.816 -2.197 -15.792 1.00 96.31 128 TYR A N 1
ATOM 991 C CA . TYR A 1 128 ? 9.108 -2.678 -16.277 1.00 96.31 128 TYR A CA 1
ATOM 992 C C . TYR A 1 128 ? 9.580 -1.867 -17.482 1.00 96.31 128 TYR A C 1
ATOM 994 O O . TYR A 1 128 ? 8.786 -1.261 -18.197 1.00 96.31 128 TYR A O 1
ATOM 1002 N N . TYR A 1 129 ? 10.891 -1.852 -17.720 1.00 96.75 129 TYR A N 1
ATOM 1003 C CA . TYR A 1 129 ? 11.468 -1.190 -18.887 1.00 96.75 129 TYR A CA 1
ATOM 1004 C C . TYR A 1 129 ? 11.566 -2.171 -20.059 1.00 96.75 129 TYR A C 1
ATOM 1006 O O . TYR A 1 129 ? 12.337 -3.135 -20.015 1.00 96.75 129 TYR A O 1
ATOM 1014 N N . ASN A 1 130 ? 10.797 -1.922 -21.116 1.00 96.81 130 ASN A N 1
ATOM 1015 C CA . ASN A 1 130 ? 10.907 -2.632 -22.379 1.00 96.81 130 ASN A CA 1
ATOM 1016 C C . ASN A 1 130 ? 12.114 -2.086 -23.154 1.00 96.81 130 ASN A C 1
ATOM 1018 O O . ASN A 1 130 ? 12.091 -0.971 -23.679 1.00 96.81 130 ASN A O 1
ATOM 1022 N N . LYS A 1 131 ? 13.180 -2.890 -23.223 1.00 95.75 131 LYS A N 1
ATOM 1023 C CA . LYS A 1 131 ? 14.435 -2.509 -23.884 1.00 95.75 131 LYS A CA 1
ATOM 1024 C C . LYS A 1 131 ? 14.276 -2.348 -25.394 1.00 95.75 131 LYS A C 1
ATOM 1026 O O . LYS A 1 131 ? 14.894 -1.445 -25.954 1.00 95.75 131 LYS A O 1
ATOM 1031 N N . ASP A 1 132 ? 13.434 -3.165 -26.020 1.00 96.25 132 ASP A N 1
ATOM 1032 C CA . ASP A 1 132 ? 13.228 -3.153 -27.470 1.00 96.25 132 ASP A CA 1
ATOM 1033 C C . ASP A 1 132 ? 12.470 -1.893 -27.899 1.00 96.25 132 ASP A C 1
ATOM 1035 O O . ASP A 1 132 ? 12.858 -1.211 -28.845 1.00 96.25 132 ASP A O 1
ATOM 1039 N N . ALA A 1 133 ? 11.434 -1.525 -27.140 1.00 94.44 133 ALA A N 1
ATOM 1040 C CA . ALA A 1 133 ? 10.650 -0.311 -27.374 1.00 94.44 133 ALA A CA 1
ATOM 1041 C C . ALA A 1 133 ? 11.270 0.961 -26.757 1.00 94.44 133 ALA A C 1
ATOM 1043 O O . ALA A 1 133 ? 10.763 2.060 -26.978 1.00 94.44 133 ALA A O 1
ATOM 1044 N N . ARG A 1 134 ? 12.352 0.826 -25.973 1.00 95.81 134 ARG A N 1
ATOM 1045 C CA . ARG A 1 134 ? 12.975 1.889 -25.156 1.00 95.81 134 ARG A CA 1
ATOM 1046 C C . ARG A 1 134 ? 11.972 2.658 -24.287 1.00 95.81 134 ARG A C 1
ATOM 1048 O O . ARG A 1 134 ? 12.130 3.860 -24.074 1.00 95.81 134 ARG A O 1
ATOM 1055 N N . SER A 1 135 ? 10.955 1.973 -23.773 1.00 97.12 135 SER A N 1
ATOM 1056 C CA . SER A 1 135 ? 9.842 2.581 -23.040 1.00 97.12 135 SER A CA 1
ATOM 1057 C C . SER A 1 135 ? 9.500 1.806 -21.771 1.00 97.12 135 SER A C 1
ATOM 1059 O O . SER A 1 135 ? 9.808 0.622 -21.638 1.00 97.12 135 SER A O 1
ATOM 1061 N N . SER A 1 136 ? 8.841 2.468 -20.821 1.00 97.56 136 SER A N 1
ATOM 1062 C CA . SER A 1 136 ? 8.213 1.780 -19.692 1.00 97.56 136 SER A CA 1
ATOM 1063 C C . SER A 1 136 ? 6.936 1.082 -20.159 1.00 97.56 136 SER A C 1
ATOM 1065 O O . SER A 1 136 ? 6.185 1.611 -20.976 1.00 97.56 136 SER A O 1
ATOM 1067 N N . SER A 1 137 ? 6.691 -0.115 -19.648 1.00 96.94 137 SER A N 1
ATOM 1068 C CA . SER A 1 137 ? 5.514 -0.936 -19.919 1.00 96.94 137 SER A CA 1
ATOM 1069 C C . SER A 1 137 ? 4.905 -1.412 -18.603 1.00 96.94 137 SER A C 1
ATOM 1071 O O . SER A 1 137 ? 5.572 -1.420 -17.566 1.00 96.94 137 SER A O 1
ATOM 1073 N N . ILE A 1 138 ? 3.625 -1.772 -18.647 1.00 96.94 138 ILE A N 1
ATOM 1074 C CA . ILE A 1 138 ? 2.825 -2.121 -17.471 1.00 96.94 138 ILE A CA 1
ATOM 1075 C C . ILE A 1 138 ? 2.345 -3.564 -17.606 1.00 96.94 138 ILE A C 1
ATOM 1077 O O . ILE A 1 138 ? 1.921 -3.984 -18.681 1.00 96.94 138 ILE A O 1
ATOM 1081 N N . LEU A 1 139 ? 2.386 -4.299 -16.502 1.00 96.75 139 LEU A N 1
ATOM 1082 C CA . LEU A 1 139 ? 1.791 -5.616 -16.341 1.00 96.75 139 LEU A CA 1
ATOM 1083 C C . LEU A 1 139 ? 0.869 -5.586 -15.124 1.00 96.75 139 LEU A C 1
ATOM 1085 O O . LEU A 1 139 ? 1.299 -5.219 -14.035 1.00 96.75 139 LEU A O 1
ATOM 1089 N N . THR A 1 140 ? -0.386 -5.985 -15.290 1.00 96.62 140 THR A N 1
ATOM 1090 C CA . THR A 1 140 ? -1.352 -6.072 -14.189 1.00 96.62 140 THR A CA 1
ATOM 1091 C C . THR A 1 140 ? -1.599 -7.525 -13.820 1.00 96.62 140 THR A C 1
ATOM 1093 O O . THR A 1 140 ? -1.760 -8.363 -14.707 1.00 96.62 140 THR A O 1
ATOM 1096 N N . LEU A 1 141 ? -1.677 -7.820 -12.527 1.00 94.69 141 LEU A N 1
ATOM 1097 C CA . LEU A 1 141 ? -2.011 -9.141 -12.010 1.00 94.69 141 LEU A CA 1
ATOM 1098 C C . LEU A 1 141 ? -3.119 -9.009 -10.967 1.00 94.69 141 LEU A C 1
ATOM 1100 O O . LEU A 1 141 ? -2.945 -8.313 -9.972 1.00 94.69 141 LEU A O 1
ATOM 1104 N N . ASP A 1 142 ? -4.237 -9.690 -11.192 1.00 93.94 142 ASP A N 1
ATOM 1105 C CA . ASP A 1 142 ? -5.287 -9.850 -10.188 1.00 93.94 142 ASP A CA 1
ATOM 1106 C C . ASP A 1 142 ? -4.865 -10.923 -9.175 1.00 93.94 142 ASP A C 1
ATOM 1108 O O . ASP A 1 142 ? -4.498 -12.039 -9.556 1.00 93.94 142 ASP A O 1
ATOM 1112 N N . LEU A 1 143 ? -4.876 -10.570 -7.888 1.00 90.69 143 LEU A N 1
ATOM 1113 C CA . LEU A 1 143 ? -4.477 -11.460 -6.801 1.00 90.69 143 LEU A CA 1
ATOM 1114 C C . LEU A 1 143 ? -5.667 -12.123 -6.102 1.00 90.69 143 LEU A C 1
ATOM 1116 O O . LEU A 1 143 ? -5.459 -13.066 -5.335 1.00 90.69 143 LEU A O 1
ATOM 1120 N N . GLN A 1 144 ? -6.905 -11.693 -6.368 1.00 86.38 144 GLN A N 1
ATOM 1121 C CA . GLN A 1 144 ? -8.096 -12.258 -5.726 1.00 86.38 144 GLN A CA 1
ATOM 1122 C C . GLN A 1 144 ? -8.201 -13.788 -5.863 1.00 86.38 144 GLN A C 1
ATOM 1124 O O . GLN A 1 144 ? -8.454 -14.436 -4.844 1.00 86.38 144 GLN A O 1
ATOM 1129 N N . PRO A 1 145 ? -7.918 -14.406 -7.031 1.00 88.12 145 PRO A N 1
ATOM 1130 C CA . PRO A 1 145 ? -7.985 -15.862 -7.186 1.00 88.12 145 PRO A CA 1
ATOM 1131 C C . PRO A 1 145 ? -6.977 -16.641 -6.330 1.00 88.12 145 PRO A C 1
ATOM 1133 O O . PRO A 1 145 ? -7.116 -17.850 -6.164 1.00 88.12 145 PRO A O 1
ATOM 1136 N N . PHE A 1 146 ? -5.947 -15.972 -5.807 1.00 85.12 146 PHE A N 1
ATOM 1137 C CA . PHE A 1 146 ? -4.847 -16.593 -5.069 1.00 85.12 146 PHE A CA 1
ATOM 1138 C C . PHE A 1 146 ? -4.926 -16.363 -3.555 1.00 85.12 146 PHE A C 1
ATOM 1140 O O . PHE A 1 146 ? -4.094 -16.896 -2.822 1.00 85.12 146 PHE A O 1
ATOM 1147 N N . ARG A 1 147 ? -5.917 -15.596 -3.074 1.00 73.19 147 ARG A N 1
ATOM 1148 C CA . ARG A 1 147 ? -6.103 -15.311 -1.641 1.00 73.19 147 ARG A CA 1
ATOM 1149 C C . ARG A 1 147 ? -6.558 -16.539 -0.840 1.00 73.19 147 ARG A C 1
ATOM 1151 O O . ARG A 1 147 ? -6.172 -16.655 0.318 1.00 73.19 147 ARG A O 1
ATOM 1158 N N . ASP A 1 148 ? -7.267 -17.475 -1.476 1.00 65.69 148 ASP A N 1
ATOM 1159 C CA . ASP A 1 148 ? -7.791 -18.701 -0.859 1.00 65.69 148 ASP A CA 1
ATOM 1160 C C . ASP A 1 148 ? -7.188 -19.958 -1.502 1.00 65.69 148 ASP A C 1
ATOM 1162 O O . ASP A 1 148 ? -7.840 -20.696 -2.234 1.00 65.69 148 ASP A O 1
ATOM 1166 N N . ASN A 1 149 ? -5.914 -20.219 -1.214 1.00 49.62 149 ASN A N 1
ATOM 1167 C CA . ASN A 1 149 ? -5.317 -21.542 -1.394 1.00 49.62 149 ASN A CA 1
ATOM 1168 C C . ASN A 1 149 ? -4.659 -21.992 -0.084 1.00 49.62 149 ASN A C 1
ATOM 1170 O O . ASN A 1 149 ? -3.480 -22.342 -0.027 1.00 49.62 149 ASN A O 1
ATOM 1174 N N . THR A 1 150 ? -5.468 -22.096 0.972 1.00 50.69 150 THR A N 1
ATOM 1175 C CA . THR A 1 150 ? -5.410 -23.324 1.768 1.00 50.69 150 THR A CA 1
ATOM 1176 C C . THR A 1 150 ? -5.769 -24.455 0.813 1.00 50.69 150 THR A C 1
ATOM 1178 O O . THR A 1 150 ? -6.931 -24.809 0.615 1.00 50.69 150 THR A O 1
ATOM 1181 N N . TYR A 1 151 ? -4.748 -24.988 0.138 1.00 44.91 151 TYR A N 1
ATOM 1182 C CA . TYR A 1 151 ? -4.845 -26.286 -0.503 1.00 44.91 151 TYR A CA 1
ATOM 1183 C C . TYR A 1 151 ? -5.579 -27.201 0.466 1.00 44.91 151 TYR A C 1
ATOM 1185 O O . TYR A 1 151 ? -5.222 -27.281 1.640 1.00 44.91 151 TYR A O 1
ATOM 1193 N N . LYS A 1 152 ? -6.648 -27.825 -0.022 1.00 43.06 152 LYS A N 1
ATOM 1194 C CA . LYS A 1 152 ? -7.377 -28.877 0.671 1.00 43.06 152 LYS A CA 1
ATOM 1195 C C . LYS A 1 152 ? -6.385 -29.952 1.125 1.00 43.06 152 LYS A C 1
ATOM 1197 O O . LYS A 1 152 ? -6.202 -30.951 0.438 1.00 43.06 152 LYS A O 1
ATOM 1202 N N . GLU A 1 153 ? -5.804 -29.803 2.307 1.00 46.38 153 GLU A N 1
ATOM 1203 C CA . GLU A 1 153 ? -5.085 -30.851 3.032 1.00 46.38 153 GLU A CA 1
ATOM 1204 C C . GLU A 1 153 ? -6.112 -31.791 3.692 1.00 46.38 153 GLU A C 1
ATOM 1206 O O . GLU A 1 153 ? -6.065 -32.103 4.869 1.00 46.38 153 GLU A O 1
ATOM 1211 N N . ASN A 1 154 ? -7.120 -32.181 2.904 1.00 40.94 154 ASN A N 1
ATOM 1212 C CA . ASN A 1 154 ? -8.213 -33.087 3.246 1.00 40.94 154 ASN A CA 1
ATOM 1213 C C . ASN A 1 154 ? -8.598 -33.921 2.011 1.00 40.94 154 ASN A C 1
ATOM 1215 O O . ASN A 1 154 ? -9.772 -34.147 1.724 1.00 40.94 154 ASN A O 1
ATOM 1219 N N . SER A 1 155 ? -7.601 -34.364 1.243 1.00 49.69 155 SER A N 1
ATOM 1220 C CA . SER A 1 155 ? -7.795 -35.377 0.204 1.00 49.69 155 SER A CA 1
ATOM 1221 C C . SER A 1 155 ? -6.695 -36.433 0.230 1.00 49.69 155 SER A C 1
ATOM 1223 O O . SER A 1 155 ? -6.083 -36.707 -0.795 1.00 49.69 155 SER A O 1
ATOM 1225 N N . VAL A 1 156 ? -6.488 -37.057 1.389 1.00 48.75 156 VAL A N 1
ATOM 1226 C CA . VAL A 1 156 ? -6.221 -38.500 1.451 1.00 48.75 156 VAL A CA 1
ATOM 1227 C C . VAL A 1 156 ? -6.985 -39.036 2.663 1.00 48.75 156 VAL A C 1
ATOM 1229 O O . VAL A 1 156 ? -6.538 -38.923 3.802 1.00 48.75 156 VAL A O 1
ATOM 1232 N N . ARG A 1 157 ? -8.201 -39.522 2.403 1.00 40.72 157 ARG A N 1
ATOM 1233 C CA . ARG A 1 157 ? -8.751 -40.648 3.160 1.00 40.72 157 ARG A CA 1
ATOM 1234 C C . ARG A 1 157 ? -8.074 -41.917 2.665 1.00 40.72 157 ARG A C 1
ATOM 1236 O O . ARG A 1 157 ? -7.788 -41.956 1.446 1.00 40.72 157 ARG A O 1
#

InterPro domains:
  IPR003395 RecF/RecN/SMC, N-terminal [PF02463] (9-63)
  IPR027417 P-loop containing nucleoside triphosphate hydrolase [G3DSA:3.40.50.300] (1-148)
  IPR027417 P-loop containing nucleoside triphosphate hydrolase [SSF52540] (4-61)

Secondary structure (DSSP, 8-state):
-TTS----GGGS-HHHHHHHHHHHHHHHHHHS--SEEEEESTTTT--HHHHHHHHHHHHHHHTT------SS--------HHHHHHHHHH--SS-HHHHHHHHSPPEEEEE-S-HHHHTT-SEEEEEEEETTTTEEEEEEEE-GGGS-----S----

Nearest PDB structures (foldseek):
  6qpw-assembly1_E  TM=8.836E-01  e=5.026E-11  Saccharomyces cerevisiae S288C
  1w1w-assembly5_A  TM=9.087E-01  e=4.606E-10  Saccharomyces cerevisiae
  5h67-assembly1_B  TM=8.734E-01  e=4.389E-08  Bacillus subtilis subsp. subtilis str. 168
  6wg3-assembly1_A  TM=8.804E-01  e=5.306E-08  Homo sapiens
  1xex-assembly1_B-2  TM=8.392E-01  e=4.119E-08  Pyrococcus furiosus

Sequence (157 aa):
PPLKRSRDIKQLSGGEKTLAALAFIFSIHSYHATPFVILDEIDAPLDRTNISRIASYITTRSRGLLQCCEDDDASYTTIDSSLLQQILQSTKDSDDITKDSMLHGLQFIIISLKDLLYSHADGLIGIYYNKDARSSSILTLDLQPFRDNTYKENSVR

pLDDT: mean 74.47, std 20.2, range [32.09, 97.56]

Mean predicted aligned error: 12.88 Å

Foldseek 3Di:
DVPDDDDPPVPDAPLRNLVVVVVVVVVVCVVPPDQEDEAEASCVRPDLVVLLVVLVVLLCQQQLDDDPDDDDDDDDDPPPLVNVVVVLVPPPDDDPPVVVSSRHRYHYHYHHPDCSNCVSPQKDWDWDQDPVVRDIDIDIGGCNVVPDPPPPPPPDD

Solvent-accessible surface area (backbone atoms only — not comparable to full-atom values): 10114 Å² total; per-residue (Å²): 111,103,88,56,79,93,67,63,79,86,77,50,52,66,36,58,50,47,54,53,50,52,53,50,52,54,53,50,39,72,77,50,83,55,78,59,50,79,45,71,53,74,57,75,59,43,55,74,70,58,38,46,54,50,34,51,49,52,54,40,40,38,68,31,55,81,77,89,70,95,73,99,69,96,70,91,73,81,78,50,73,68,55,55,52,54,54,60,66,67,64,81,78,85,63,82,76,64,57,63,69,58,64,58,33,42,42,75,48,77,48,72,92,54,63,71,53,61,73,73,43,65,54,48,77,48,76,47,76,39,76,91,79,72,39,81,44,79,46,78,44,81,35,64,86,65,74,76,66,81,66,75,92,78,77,80,131

Organism: Lygus hesperus (NCBI:txid30085)

Radius of gyration: 19.73 Å; Cα contacts (8 Å, |Δi|>4): 121; chains: 1; bounding box: 48×58×55 Å